Protein AF-A0A0B0NNP8-F1 (afdb_monomer_lite)

InterPro domains:
  IPR002487 Transcription factor, K-box [PF01486] (2-60)
  IPR002487 Transcription factor, K-box [PS51297] (1-70)

Sequence (99 aa):
MNRHILGEALSSLTFKELKNLEGRLEKGICRIRSKKEVELQNDNMYLRAKIAENERAQQQSNQLIQAASSYNRNFLPVNLLEPSNNDYSNQDQTPLQLV

Organism: Gossypium arboreum (NCBI:txid29729)

Structure (mmCIF, N/CA/C/O backbone):
data_AF-A0A0B0NNP8-F1
#
_entry.id   AF-A0A0B0NNP8-F1
#
loop_
_atom_site.group_PDB
_atom_site.id
_atom_site.type_symbol
_atom_site.label_atom_id
_atom_site.label_alt_id
_atom_site.label_comp_id
_atom_site.label_asym_id
_atom_site.label_entity_id
_atom_site.label_seq_id
_atom_site.pdbx_PDB_ins_code
_atom_site.Cartn_x
_atom_site.Cartn_y
_atom_site.Cartn_z
_atom_site.occupancy
_atom_site.B_iso_or_equiv
_atom_site.auth_seq_id
_atom_site.auth_comp_id
_atom_site.auth_asym_id
_atom_site.auth_atom_id
_atom_site.pdbx_PDB_model_num
ATOM 1 N N . MET A 1 1 ? 3.309 -12.905 -17.305 1.00 60.66 1 MET A N 1
ATOM 2 C CA . MET A 1 1 ? 3.989 -11.753 -17.939 1.00 60.66 1 MET A CA 1
ATOM 3 C C . MET A 1 1 ? 3.846 -10.537 -17.025 1.00 60.66 1 MET A C 1
ATOM 5 O O . MET A 1 1 ? 2.861 -9.835 -17.123 1.00 60.66 1 MET A O 1
ATOM 9 N N . ASN A 1 2 ? 4.772 -10.370 -16.071 1.00 82.00 2 ASN A N 1
ATOM 10 C CA . ASN A 1 2 ? 4.980 -9.171 -15.227 1.00 82.00 2 ASN A CA 1
ATOM 11 C C . ASN A 1 2 ? 6.433 -9.142 -14.699 1.00 82.00 2 ASN A C 1
ATOM 13 O O . ASN A 1 2 ? 6.735 -8.519 -13.690 1.00 82.00 2 ASN A O 1
ATOM 17 N N . ARG A 1 3 ? 7.348 -9.837 -15.387 1.00 92.75 3 ARG A N 1
ATOM 18 C CA . ARG A 1 3 ? 8.714 -10.112 -14.919 1.00 92.75 3 ARG A CA 1
ATOM 19 C C . ARG A 1 3 ? 9.480 -8.837 -14.569 1.00 92.75 3 ARG A C 1
ATOM 21 O O . ARG A 1 3 ? 10.070 -8.750 -13.507 1.00 92.75 3 ARG A O 1
ATOM 28 N N . HIS A 1 4 ? 9.353 -7.799 -15.393 1.00 92.06 4 HIS A N 1
ATOM 29 C CA . HIS A 1 4 ? 10.048 -6.532 -15.156 1.00 92.06 4 HIS A CA 1
ATOM 30 C C . HIS A 1 4 ? 9.483 -5.768 -13.947 1.00 92.06 4 HIS A C 1
ATOM 32 O O . HIS A 1 4 ? 10.226 -5.099 -13.244 1.00 92.06 4 HIS A O 1
ATOM 38 N N . ILE A 1 5 ? 8.181 -5.902 -13.659 1.00 90.94 5 ILE A N 1
ATOM 39 C CA . ILE A 1 5 ? 7.554 -5.335 -12.449 1.00 90.94 5 ILE A CA 1
ATOM 40 C C . ILE A 1 5 ? 8.108 -6.020 -11.190 1.00 90.94 5 ILE A C 1
ATOM 42 O O . ILE A 1 5 ? 8.206 -5.389 -10.146 1.00 90.94 5 ILE A O 1
ATOM 46 N N . LEU A 1 6 ? 8.504 -7.291 -11.312 1.00 93.38 6 LEU A N 1
ATOM 47 C CA . LEU A 1 6 ? 9.162 -8.080 -10.269 1.00 93.38 6 LEU A CA 1
ATOM 48 C C . LEU A 1 6 ? 10.694 -7.906 -10.255 1.00 93.38 6 LEU A C 1
ATOM 50 O O . LEU A 1 6 ? 11.371 -8.564 -9.474 1.00 93.38 6 LEU A O 1
ATOM 54 N N . GLY A 1 7 ? 11.251 -7.038 -11.107 1.00 92.81 7 GLY A N 1
ATOM 55 C CA . GLY A 1 7 ? 12.695 -6.797 -11.190 1.00 92.81 7 GLY A CA 1
ATOM 56 C C . GLY A 1 7 ? 13.484 -7.829 -12.005 1.00 92.81 7 GLY A C 1
ATOM 57 O O . GLY A 1 7 ? 14.711 -7.799 -12.017 1.00 92.81 7 GLY A O 1
ATOM 58 N N . GLU A 1 8 ? 12.816 -8.732 -12.716 1.00 95.06 8 GLU A N 1
ATOM 59 C CA . GLU A 1 8 ? 13.458 -9.735 -13.568 1.00 95.06 8 GLU A CA 1
ATOM 60 C C . GLU A 1 8 ? 13.681 -9.207 -14.996 1.00 95.06 8 GLU A C 1
ATOM 62 O O . GLU A 1 8 ? 12.935 -8.354 -15.473 1.00 95.06 8 GLU A O 1
ATOM 67 N N . ALA A 1 9 ? 14.671 -9.754 -15.717 1.00 93.06 9 ALA A N 1
ATOM 68 C CA . ALA A 1 9 ? 14.958 -9.468 -17.136 1.00 93.06 9 ALA A CA 1
ATOM 69 C C . ALA A 1 9 ? 15.147 -7.974 -17.505 1.00 93.06 9 ALA A C 1
ATOM 71 O O . ALA A 1 9 ? 14.982 -7.585 -18.665 1.00 93.06 9 ALA A O 1
ATOM 72 N N . LEU A 1 10 ? 15.552 -7.140 -16.541 1.00 93.94 10 LEU A N 1
ATOM 73 C CA . LEU A 1 10 ? 15.727 -5.693 -16.725 1.00 93.94 10 LEU A CA 1
ATOM 74 C C . LEU A 1 10 ? 16.818 -5.325 -17.738 1.00 93.94 10 LEU A C 1
ATOM 76 O O . LEU A 1 10 ? 16.737 -4.266 -18.350 1.00 93.94 10 LEU A O 1
ATOM 80 N N . SER A 1 11 ? 17.807 -6.199 -17.954 1.00 95.06 11 SER A N 1
ATOM 81 C CA . SER A 1 11 ? 18.900 -5.987 -18.917 1.00 95.06 11 SER A CA 1
ATOM 82 C C . SER A 1 11 ? 18.428 -5.841 -20.366 1.00 95.06 11 SER A C 1
ATOM 84 O O . SER A 1 11 ? 19.160 -5.309 -21.193 1.00 95.06 11 SER A O 1
ATOM 86 N N . SER A 1 12 ? 17.213 -6.301 -20.675 1.00 95.12 12 SER A N 1
ATOM 87 C CA . SER A 1 12 ? 16.600 -6.162 -21.998 1.00 95.12 12 SER A CA 1
ATOM 88 C C . SER A 1 12 ? 15.940 -4.798 -22.238 1.00 95.12 12 SER A C 1
ATOM 90 O O . SER A 1 12 ? 15.542 -4.511 -23.365 1.00 95.12 12 SER A O 1
ATOM 92 N N . LEU A 1 13 ? 15.810 -3.963 -21.201 1.00 95.94 13 LEU A N 1
ATOM 93 C CA . LEU A 1 13 ? 15.149 -2.664 -21.281 1.00 95.94 13 LEU A CA 1
ATOM 94 C C . LEU A 1 13 ? 16.121 -1.555 -21.671 1.00 95.94 13 LEU A C 1
ATOM 96 O O . LEU A 1 13 ? 17.248 -1.472 -21.182 1.00 95.94 13 LEU A O 1
ATOM 100 N N . THR A 1 14 ? 15.639 -0.624 -22.488 1.00 97.62 14 THR A N 1
ATOM 101 C CA . THR A 1 14 ? 16.335 0.643 -22.713 1.00 97.62 14 THR A CA 1
ATOM 102 C C . THR A 1 14 ? 16.264 1.537 -21.472 1.00 97.62 14 THR A C 1
ATOM 104 O O . THR A 1 14 ? 15.358 1.426 -20.643 1.00 97.62 14 THR A O 1
ATOM 107 N N . PHE A 1 15 ? 17.168 2.515 -21.374 1.00 97.31 15 PHE A N 1
ATOM 108 C CA . PHE A 1 15 ? 17.161 3.494 -20.279 1.00 97.31 15 PHE A CA 1
ATOM 109 C C . PHE A 1 15 ? 15.815 4.228 -20.134 1.00 97.31 15 PHE A C 1
ATOM 111 O O . PHE A 1 15 ? 15.327 4.450 -19.026 1.00 97.31 15 PHE A O 1
ATOM 118 N N . LYS A 1 16 ? 15.173 4.574 -21.259 1.00 98.12 16 LYS A N 1
ATOM 119 C CA . LYS A 1 16 ? 13.862 5.239 -21.267 1.00 98.12 16 LYS A CA 1
ATOM 120 C C . LYS A 1 16 ? 12.768 4.339 -20.689 1.00 98.12 16 LYS A C 1
ATOM 122 O O . LYS A 1 16 ? 11.932 4.810 -19.920 1.00 98.12 16 LYS A O 1
ATOM 127 N N . GLU A 1 17 ? 12.760 3.061 -21.055 1.00 97.19 17 GLU A N 1
ATOM 128 C CA . GLU A 1 17 ? 11.789 2.092 -20.537 1.00 97.19 17 GLU A CA 1
ATOM 129 C C . GLU A 1 17 ? 12.010 1.809 -19.056 1.00 97.19 17 GLU A C 1
ATOM 131 O O . GLU A 1 17 ? 11.036 1.761 -18.306 1.00 97.19 17 GLU A O 1
ATOM 136 N N . LEU A 1 18 ? 13.269 1.703 -18.625 1.00 97.31 18 LEU A N 1
ATOM 137 C CA . LEU A 1 18 ? 13.624 1.511 -17.223 1.00 97.31 18 LEU A CA 1
ATOM 138 C C . LEU A 1 18 ? 13.158 2.693 -16.362 1.00 97.31 18 LEU A C 1
ATOM 140 O O . LEU A 1 18 ? 12.478 2.488 -15.361 1.00 97.31 18 LEU A O 1
ATOM 144 N N . LYS A 1 19 ? 13.408 3.931 -16.807 1.00 98.00 19 LYS A N 1
ATOM 145 C CA . LYS A 1 19 ? 12.937 5.145 -16.120 1.00 98.00 19 LYS A CA 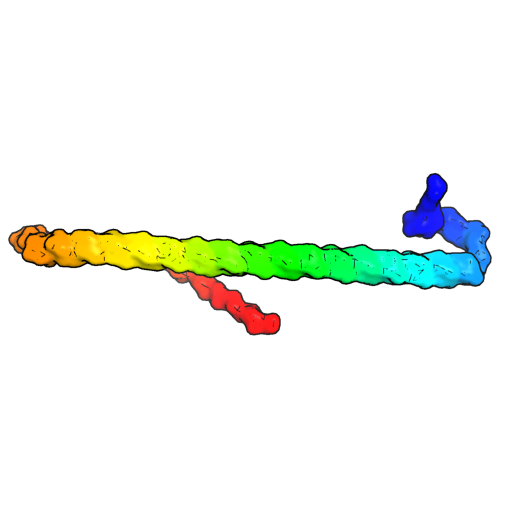1
ATOM 146 C C . LYS A 1 19 ? 11.407 5.220 -16.044 1.00 98.00 19 LYS A C 1
ATOM 148 O O . LYS A 1 19 ? 10.836 5.634 -15.036 1.00 98.00 19 LYS A O 1
ATOM 153 N N . ASN A 1 20 ? 10.718 4.802 -17.105 1.00 97.50 20 ASN A N 1
ATOM 154 C CA . ASN A 1 20 ? 9.256 4.730 -17.105 1.00 97.50 20 ASN 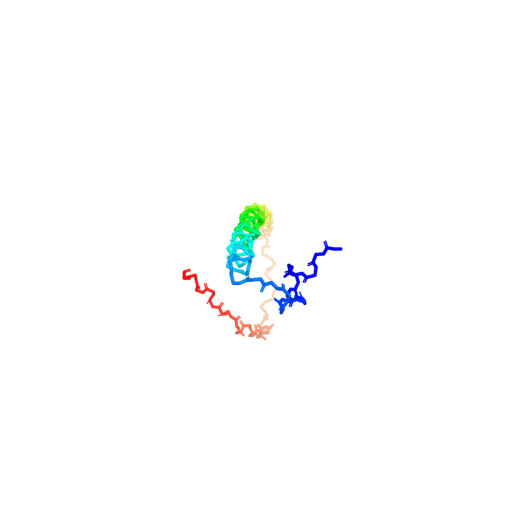A CA 1
ATOM 155 C C . ASN A 1 20 ? 8.732 3.645 -16.154 1.00 97.50 20 ASN A C 1
ATOM 157 O O . ASN A 1 20 ? 7.720 3.854 -15.482 1.00 97.50 20 ASN A O 1
ATOM 161 N N . LEU A 1 21 ? 9.394 2.487 -16.113 1.00 97.19 21 LEU A N 1
ATOM 162 C CA . LEU A 1 21 ? 9.068 1.383 -15.215 1.00 97.19 21 LEU A CA 1
ATOM 163 C C . LEU A 1 21 ? 9.241 1.802 -13.753 1.00 97.19 21 LEU A C 1
ATOM 165 O O . LEU A 1 21 ? 8.305 1.643 -12.975 1.00 97.19 21 LEU A O 1
ATOM 169 N N . GLU A 1 22 ? 10.376 2.411 -13.418 1.00 97.44 22 GLU A N 1
ATOM 170 C CA . GLU A 1 22 ? 10.658 2.989 -12.103 1.00 97.44 22 GLU A CA 1
ATOM 171 C C . GLU A 1 22 ? 9.567 3.986 -11.692 1.00 97.44 22 GLU A C 1
ATOM 173 O O . GLU A 1 22 ? 8.929 3.820 -10.654 1.00 97.44 22 GLU A O 1
ATOM 178 N N . GLY A 1 23 ? 9.237 4.954 -12.555 1.00 98.25 23 GLY A N 1
ATOM 179 C CA . GLY A 1 23 ? 8.189 5.934 -12.258 1.00 98.25 23 GLY A CA 1
ATOM 180 C C . GLY A 1 23 ? 6.793 5.321 -12.069 1.00 98.25 23 GLY A C 1
ATOM 181 O O . GLY A 1 23 ? 5.977 5.848 -11.308 1.00 98.25 23 GLY A O 1
ATOM 182 N N . ARG A 1 24 ? 6.487 4.207 -12.746 1.00 97.50 24 ARG A N 1
ATOM 183 C CA . ARG A 1 24 ? 5.233 3.461 -12.543 1.00 97.50 24 ARG A CA 1
ATOM 184 C C . ARG A 1 24 ? 5.239 2.693 -11.224 1.00 97.50 24 ARG A C 1
ATOM 186 O O . ARG A 1 24 ? 4.214 2.703 -10.541 1.00 97.50 24 ARG A O 1
ATOM 193 N N . LEU A 1 25 ? 6.355 2.051 -10.881 1.00 97.75 25 LEU A N 1
ATOM 194 C CA . LEU A 1 25 ? 6.530 1.319 -9.627 1.00 97.75 25 LEU A CA 1
ATOM 195 C C . LEU A 1 25 ? 6.441 2.263 -8.430 1.00 97.75 25 LEU A C 1
ATOM 197 O O . LEU A 1 25 ? 5.642 2.007 -7.535 1.00 97.75 25 LEU A O 1
ATOM 201 N N . GLU A 1 26 ? 7.141 3.395 -8.470 1.00 98.50 26 GLU A N 1
ATOM 202 C CA . GLU A 1 26 ? 7.118 4.408 -7.409 1.00 98.50 26 GLU A CA 1
ATOM 203 C C . GLU A 1 26 ? 5.688 4.892 -7.128 1.00 98.50 26 GLU A C 1
ATOM 205 O O . GLU A 1 26 ? 5.198 4.852 -5.997 1.00 98.50 26 GLU A O 1
ATOM 210 N N . LYS A 1 27 ? 4.951 5.258 -8.187 1.00 98.44 27 LYS A N 1
ATOM 211 C CA . LYS A 1 27 ? 3.541 5.665 -8.073 1.00 98.44 27 LYS A CA 1
ATOM 212 C C . LYS A 1 27 ? 2.654 4.535 -7.549 1.00 98.44 27 LYS A C 1
ATOM 214 O O . LYS A 1 27 ? 1.745 4.793 -6.761 1.00 98.44 27 LYS A O 1
ATOM 219 N N . GLY A 1 28 ? 2.880 3.301 -7.999 1.00 97.94 28 GLY A N 1
ATOM 220 C CA . GLY A 1 28 ? 2.131 2.124 -7.556 1.00 97.94 28 GLY A CA 1
ATOM 221 C C . GLY A 1 28 ? 2.333 1.841 -6.068 1.00 97.94 28 GLY A C 1
ATOM 222 O O . GLY A 1 28 ? 1.357 1.740 -5.326 1.00 97.94 28 GLY A O 1
ATOM 223 N N . ILE A 1 29 ? 3.590 1.803 -5.626 1.00 98.38 29 ILE A N 1
ATOM 224 C CA . ILE A 1 29 ? 3.983 1.591 -4.229 1.00 98.38 29 ILE A CA 1
ATOM 225 C C . ILE A 1 29 ? 3.414 2.700 -3.344 1.00 98.38 29 ILE A C 1
ATOM 227 O O . ILE A 1 29 ? 2.799 2.404 -2.319 1.00 98.38 29 ILE A O 1
ATOM 231 N N . CYS A 1 30 ? 3.535 3.966 -3.758 1.00 98.62 30 CYS A N 1
ATOM 232 C CA . CYS A 1 30 ? 2.966 5.091 -3.018 1.00 98.62 30 CYS A CA 1
ATOM 233 C C . CYS A 1 30 ? 1.453 4.949 -2.805 1.00 98.62 30 CYS A C 1
ATOM 235 O O . CYS A 1 30 ? 0.976 5.144 -1.687 1.00 98.62 30 CYS A O 1
ATOM 237 N N . ARG A 1 31 ? 0.701 4.561 -3.844 1.00 98.69 31 ARG A N 1
ATOM 238 C CA . ARG A 1 31 ? -0.752 4.348 -3.741 1.00 98.69 31 ARG A CA 1
ATOM 239 C C . ARG A 1 31 ? -1.106 3.189 -2.815 1.00 98.69 31 ARG A C 1
ATOM 241 O O . ARG A 1 31 ? -1.996 3.342 -1.986 1.00 98.69 31 ARG A O 1
ATOM 248 N N . ILE A 1 32 ? -0.417 2.053 -2.940 1.00 98.69 32 ILE A N 1
ATOM 249 C CA . ILE A 1 32 ? -0.658 0.872 -2.094 1.00 98.69 32 ILE A CA 1
ATOM 250 C C . ILE A 1 32 ? -0.394 1.214 -0.627 1.00 98.69 32 ILE A C 1
ATOM 252 O O . ILE A 1 32 ? -1.236 0.949 0.229 1.00 98.69 32 ILE A O 1
ATOM 256 N N . ARG A 1 33 ? 0.745 1.853 -0.345 1.00 98.69 33 ARG A N 1
ATOM 257 C CA . ARG A 1 33 ? 1.124 2.284 1.003 1.00 98.69 33 ARG A CA 1
ATOM 258 C C . ARG A 1 33 ? 0.103 3.255 1.591 1.00 98.69 33 ARG A C 1
ATOM 260 O O . ARG A 1 33 ? -0.348 3.036 2.705 1.00 98.69 33 ARG A O 1
ATOM 267 N N . SER A 1 34 ? -0.297 4.277 0.833 1.00 98.56 34 SER A N 1
ATOM 268 C CA . SER A 1 34 ? -1.293 5.255 1.286 1.00 98.56 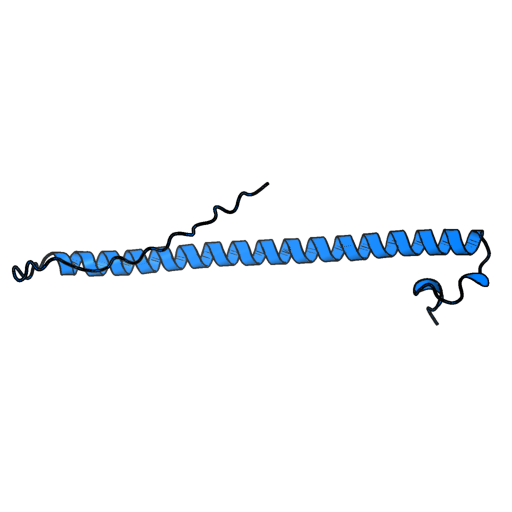34 SER A CA 1
ATOM 269 C C . SER A 1 34 ? -2.654 4.613 1.564 1.00 98.56 34 SER A C 1
ATOM 271 O O . SER A 1 34 ? -3.268 4.919 2.579 1.00 98.56 34 SER A O 1
ATOM 273 N N . LYS A 1 35 ? -3.109 3.686 0.712 1.00 98.62 35 LYS A N 1
ATOM 274 C CA . LYS A 1 35 ? -4.368 2.969 0.940 1.00 98.62 35 LYS A CA 1
ATOM 275 C C . LYS A 1 35 ? -4.313 2.117 2.211 1.00 98.62 35 LYS A C 1
ATOM 277 O O . LYS A 1 35 ? -5.226 2.200 3.025 1.00 98.62 35 LYS A O 1
ATOM 282 N N . LYS A 1 36 ? -3.230 1.354 2.396 1.00 98.69 36 LYS A N 1
ATOM 283 C CA . LYS A 1 36 ? -3.029 0.525 3.593 1.00 98.69 36 LYS A CA 1
ATOM 284 C C . LYS A 1 36 ? -2.982 1.369 4.869 1.00 98.69 36 LYS A C 1
ATOM 286 O O . LYS A 1 36 ? -3.537 0.964 5.881 1.00 98.69 36 LYS A O 1
ATOM 291 N N . GLU A 1 37 ? -2.342 2.534 4.811 1.00 98.56 37 GLU A N 1
ATOM 292 C CA . GLU A 1 37 ? -2.293 3.478 5.931 1.00 98.56 37 GLU A CA 1
ATOM 293 C C . GLU A 1 37 ? -3.697 3.953 6.325 1.00 98.56 37 GLU A C 1
ATOM 295 O O . GLU A 1 37 ? -4.066 3.877 7.490 1.00 98.56 37 GLU A O 1
ATOM 300 N N . VAL A 1 38 ? -4.514 4.371 5.354 1.00 98.62 38 VAL A N 1
ATOM 301 C CA . VAL A 1 38 ? -5.895 4.815 5.612 1.00 98.62 38 VAL A CA 1
ATOM 302 C C . VAL A 1 38 ? -6.754 3.689 6.190 1.00 98.62 38 VAL A C 1
ATOM 304 O O . VAL A 1 38 ? -7.505 3.917 7.135 1.00 98.62 38 VAL A O 1
ATOM 307 N N . GLU A 1 39 ? -6.648 2.473 5.652 1.00 98.62 39 GLU A N 1
ATOM 308 C CA . GLU A 1 39 ? -7.376 1.306 6.172 1.00 98.62 39 GLU A CA 1
ATOM 309 C C . GLU A 1 39 ? -7.001 1.026 7.635 1.00 98.62 39 GLU A C 1
ATOM 311 O O . GLU A 1 39 ? -7.883 0.929 8.486 1.00 98.62 39 GLU A O 1
ATOM 316 N N . LEU A 1 40 ? -5.704 1.023 7.960 1.00 98.69 40 LEU A N 1
ATOM 317 C CA . LEU A 1 40 ? -5.230 0.841 9.335 1.00 98.69 40 LEU A CA 1
ATOM 318 C C . LEU A 1 40 ? -5.666 1.972 10.273 1.00 98.69 40 LEU A C 1
ATOM 320 O O . LEU A 1 40 ? -5.974 1.724 11.440 1.00 98.69 40 LEU A O 1
ATOM 324 N N . GLN A 1 41 ? -5.691 3.216 9.794 1.00 98.62 41 GLN A N 1
ATOM 325 C CA . GLN A 1 41 ? -6.188 4.351 10.574 1.00 98.62 41 GLN A CA 1
ATOM 326 C C . GLN A 1 41 ? -7.684 4.208 10.878 1.00 98.62 41 GLN A C 1
ATOM 328 O O . GLN A 1 41 ? -8.096 4.448 12.015 1.00 98.62 41 GLN A O 1
ATOM 333 N N . ASN A 1 42 ? -8.481 3.757 9.907 1.00 98.62 42 ASN A N 1
ATOM 334 C CA . ASN A 1 42 ? -9.909 3.498 10.096 1.00 98.62 42 ASN A CA 1
ATOM 335 C C . ASN A 1 42 ? -10.153 2.374 11.111 1.00 98.62 42 ASN A C 1
ATOM 337 O O . ASN A 1 42 ? -10.955 2.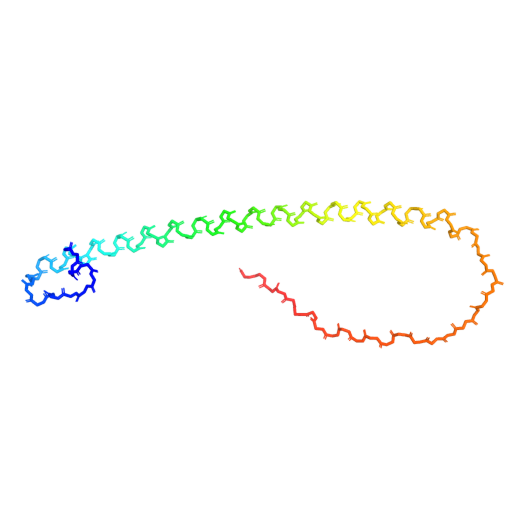551 12.031 1.00 98.62 42 ASN A O 1
ATOM 341 N N . ASP A 1 43 ? -9.430 1.259 10.989 1.00 98.69 43 ASP A N 1
ATOM 342 C CA . ASP A 1 43 ? -9.532 0.132 11.922 1.00 98.69 43 ASP A CA 1
ATOM 343 C C . ASP A 1 43 ? -9.149 0.559 13.345 1.00 98.69 43 ASP A C 1
ATOM 345 O O . ASP A 1 43 ? -9.874 0.287 14.304 1.00 98.69 43 ASP A O 1
ATOM 349 N N . ASN A 1 44 ? -8.056 1.314 13.494 1.00 98.62 44 ASN A N 1
ATOM 350 C CA . ASN A 1 44 ? -7.649 1.870 14.784 1.00 98.62 44 ASN A CA 1
ATOM 351 C C . ASN A 1 44 ? -8.703 2.814 15.371 1.00 98.62 44 ASN A C 1
ATOM 353 O O . ASN A 1 44 ? -8.968 2.762 16.574 1.00 98.62 44 ASN A O 1
ATOM 357 N N . MET A 1 45 ? -9.311 3.676 14.552 1.00 98.62 45 MET A N 1
ATOM 358 C CA . MET A 1 45 ? -10.376 4.573 15.003 1.00 98.62 45 MET A CA 1
ATOM 359 C C . MET A 1 45 ? -11.593 3.781 15.494 1.00 98.62 45 MET A C 1
ATOM 361 O O . MET A 1 45 ? -12.124 4.072 16.567 1.00 98.62 45 MET A O 1
ATOM 365 N N . TYR A 1 46 ? -12.000 2.754 14.747 1.00 98.69 46 TYR A N 1
ATOM 366 C CA . TYR A 1 46 ? -13.106 1.877 15.119 1.00 98.69 46 TYR A CA 1
ATOM 367 C C . TYR A 1 46 ? -12.837 1.141 16.438 1.00 98.69 46 TYR A C 1
ATOM 369 O O . TYR A 1 46 ? -13.676 1.159 17.341 1.00 98.69 46 TYR A O 1
ATOM 377 N N . LEU A 1 47 ? -11.651 0.544 16.587 1.00 98.69 47 LEU A N 1
ATOM 378 C CA . LEU A 1 47 ? -11.270 -0.170 17.807 1.00 98.69 47 LEU A CA 1
ATOM 379 C C . LEU A 1 47 ? -11.231 0.764 19.019 1.00 98.69 47 LEU A C 1
ATOM 381 O O . LEU A 1 47 ? -11.766 0.415 20.069 1.00 98.69 47 LEU A O 1
ATOM 385 N N . ARG A 1 48 ? -10.681 1.976 18.871 1.00 98.25 48 ARG A N 1
ATOM 386 C CA . ARG A 1 48 ? -10.685 2.994 19.937 1.00 98.25 48 ARG A CA 1
ATOM 387 C C . ARG A 1 48 ? -12.102 3.380 20.352 1.00 98.25 48 ARG A C 1
ATOM 389 O O . ARG A 1 48 ? -12.376 3.461 21.547 1.00 98.25 48 ARG A O 1
ATOM 396 N N . ALA A 1 49 ? -13.005 3.570 19.390 1.00 98.31 49 ALA A N 1
ATOM 397 C CA . ALA A 1 49 ? -14.408 3.852 19.681 1.00 98.31 49 ALA A CA 1
ATOM 398 C C . ALA A 1 49 ? -15.074 2.689 20.436 1.00 98.31 49 ALA A C 1
ATOM 400 O O . ALA A 1 49 ? -15.779 2.918 21.420 1.00 98.31 49 ALA A O 1
ATOM 401 N N . LYS A 1 50 ? -14.803 1.441 20.029 1.00 98.19 50 LYS A N 1
ATOM 402 C CA . LYS A 1 50 ? -15.345 0.257 20.706 1.00 98.19 50 LYS A CA 1
ATOM 403 C C . LYS A 1 50 ? -14.791 0.052 22.112 1.00 98.19 50 LYS A C 1
ATOM 405 O O . LYS A 1 50 ? -15.556 -0.338 22.991 1.00 98.19 50 LYS A O 1
ATOM 410 N N . ILE A 1 51 ? -13.508 0.329 22.337 1.00 97.38 51 ILE A N 1
ATOM 411 C CA . ILE A 1 51 ? -12.895 0.290 23.673 1.00 97.38 51 ILE A CA 1
ATOM 412 C C . ILE A 1 51 ? -13.573 1.318 24.583 1.00 97.38 51 ILE A C 1
ATOM 414 O O . ILE A 1 51 ? -14.068 0.944 25.642 1.00 97.38 51 ILE A O 1
ATOM 418 N N . ALA A 1 52 ? -13.701 2.569 24.132 1.00 97.12 52 ALA A N 1
ATOM 419 C CA . ALA A 1 52 ? -14.345 3.626 24.913 1.00 97.12 52 ALA A CA 1
ATOM 420 C C . ALA A 1 52 ? -15.810 3.300 25.263 1.00 97.12 52 ALA A C 1
ATOM 422 O O . ALA A 1 52 ? -16.287 3.629 26.348 1.00 97.12 52 ALA A O 1
ATOM 423 N N . GLU A 1 53 ? -16.545 2.641 24.365 1.00 96.12 53 GLU A N 1
ATOM 424 C CA . GLU A 1 53 ? -17.906 2.172 24.647 1.00 96.12 53 GLU A CA 1
ATOM 425 C C . GLU A 1 53 ? -17.925 1.060 25.708 1.00 96.12 53 GLU A C 1
ATOM 427 O O . GLU A 1 53 ? -18.733 1.107 26.640 1.00 96.12 53 GLU A O 1
ATOM 432 N N . ASN A 1 54 ? -17.016 0.086 25.600 1.00 95.12 54 ASN A N 1
ATOM 433 C CA . ASN A 1 54 ? -16.917 -1.029 26.543 1.00 95.12 54 ASN A CA 1
ATOM 434 C C . ASN A 1 54 ? -16.541 -0.542 27.952 1.00 95.12 54 ASN A C 1
ATOM 436 O O . ASN A 1 54 ? -17.162 -0.940 28.936 1.00 95.12 54 ASN A O 1
ATOM 440 N N . GLU A 1 55 ? -15.604 0.404 28.042 1.00 95.50 55 GLU A N 1
ATOM 441 C CA . GLU A 1 55 ? -15.215 1.052 29.299 1.00 95.50 55 GLU A CA 1
ATOM 442 C C . GLU A 1 55 ? -16.403 1.756 29.969 1.00 95.50 55 GLU A C 1
ATOM 444 O O . GLU A 1 55 ? -16.589 1.634 31.181 1.00 95.50 55 GLU A O 1
ATOM 449 N N . ARG A 1 56 ? -17.262 2.437 29.200 1.00 93.75 56 ARG A N 1
ATOM 450 C CA . ARG A 1 56 ? -18.472 3.090 29.737 1.00 93.75 56 ARG A CA 1
ATOM 451 C C . ARG A 1 56 ? -19.496 2.081 30.247 1.00 93.75 56 ARG A C 1
ATOM 453 O O . ARG A 1 56 ? -20.054 2.278 31.327 1.00 93.75 56 ARG A O 1
ATOM 460 N N . ALA A 1 57 ? -19.726 0.998 29.507 1.00 92.31 57 ALA A N 1
ATOM 461 C CA . ALA A 1 57 ? -20.626 -0.072 29.939 1.00 92.31 57 ALA A CA 1
ATOM 462 C C . ALA A 1 57 ? -20.116 -0.754 31.222 1.00 92.31 57 ALA A C 1
ATOM 464 O O . ALA A 1 57 ? -20.887 -0.999 32.154 1.00 92.31 57 ALA A O 1
ATOM 465 N N . GLN A 1 58 ? -18.805 -0.994 31.312 1.00 90.25 58 GLN A N 1
ATOM 466 C CA . GLN A 1 58 ? -18.179 -1.573 32.497 1.00 90.25 58 GLN A CA 1
ATOM 467 C C . GLN A 1 58 ? -18.240 -0.624 33.701 1.00 90.25 58 GLN A C 1
ATOM 469 O O . GLN A 1 58 ? -18.558 -1.064 34.806 1.00 90.25 58 GLN A O 1
ATOM 474 N N . GLN A 1 59 ? -18.014 0.680 33.501 1.00 88.56 59 GLN A N 1
ATOM 475 C CA . GLN A 1 59 ? -18.196 1.692 34.548 1.00 88.56 59 GLN A CA 1
ATOM 476 C C . GLN A 1 59 ? -19.633 1.696 35.086 1.00 88.56 59 GLN A C 1
ATOM 478 O O . GLN A 1 59 ? -19.819 1.714 36.302 1.00 88.56 59 GLN A O 1
ATOM 483 N N . GLN A 1 60 ? -20.644 1.611 34.216 1.00 86.31 60 GLN A N 1
ATOM 484 C CA . GLN A 1 60 ? -22.049 1.548 34.633 1.00 86.31 60 GLN A CA 1
ATOM 485 C C . GLN A 1 60 ? -22.366 0.268 35.424 1.00 86.31 60 GLN A C 1
ATOM 487 O O . GLN A 1 60 ? -23.013 0.332 36.470 1.00 86.31 60 GLN A O 1
ATOM 492 N N . SER A 1 61 ? -21.883 -0.892 34.970 1.00 83.38 61 SER A N 1
ATOM 493 C CA . SER A 1 61 ? -22.047 -2.161 35.695 1.00 83.38 61 SER A CA 1
ATOM 494 C C . SER A 1 61 ? -21.376 -2.118 37.071 1.00 83.38 61 SER A C 1
ATOM 496 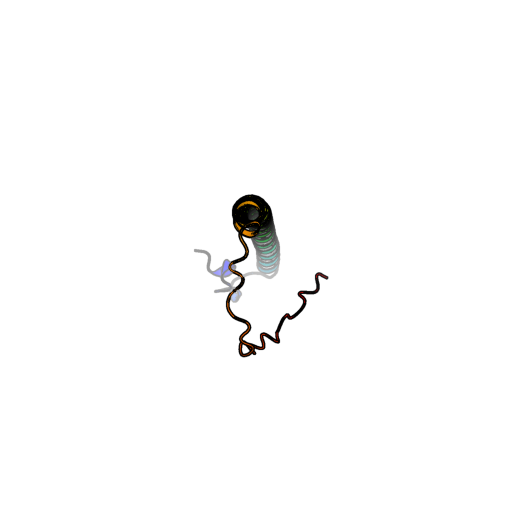O O . SER A 1 61 ? -21.969 -2.520 38.072 1.00 83.38 61 SER A O 1
ATOM 498 N N . ASN A 1 62 ? -20.156 -1.581 37.143 1.00 82.19 62 ASN A N 1
ATOM 499 C CA . ASN A 1 62 ? -19.432 -1.433 38.401 1.00 82.19 62 ASN A CA 1
ATOM 500 C C . ASN A 1 62 ? -20.160 -0.483 39.359 1.00 82.19 62 ASN A C 1
ATOM 502 O O . ASN A 1 62 ? -20.264 -0.797 40.542 1.00 82.19 62 ASN A O 1
ATOM 506 N N . GLN A 1 63 ? -20.731 0.624 38.866 1.00 80.88 63 GLN A N 1
ATOM 507 C CA . GLN A 1 63 ? -21.557 1.527 39.677 1.00 80.88 63 GLN A CA 1
ATOM 508 C C . GLN A 1 63 ? -22.791 0.820 40.257 1.00 80.88 63 GLN A C 1
ATOM 510 O O . GLN A 1 63 ? -23.097 1.006 41.433 1.00 80.88 63 GLN A O 1
ATOM 515 N N . LEU A 1 64 ? -23.469 -0.032 39.480 1.00 78.56 64 LEU A N 1
ATOM 516 C CA . LEU A 1 64 ? -24.623 -0.807 39.959 1.00 78.56 64 LEU A CA 1
ATOM 517 C C . LEU A 1 64 ? -24.234 -1.834 41.036 1.00 78.56 64 LEU A C 1
ATOM 519 O O . LEU A 1 64 ? -24.933 -1.960 42.041 1.00 78.56 64 LEU A O 1
ATOM 523 N N . ILE A 1 65 ? -23.104 -2.529 40.875 1.00 77.06 65 ILE A N 1
ATOM 524 C CA . ILE A 1 65 ? -22.582 -3.479 41.876 1.00 77.06 65 ILE A CA 1
ATOM 525 C C . ILE A 1 65 ? -22.169 -2.750 43.162 1.00 77.06 65 ILE A C 1
ATOM 527 O O . ILE A 1 65 ? -22.440 -3.224 44.270 1.00 77.06 65 ILE A O 1
ATOM 531 N N . GLN A 1 66 ? -21.539 -1.582 43.033 1.00 73.31 66 GLN A N 1
ATOM 532 C CA . GLN A 1 66 ? -21.124 -0.765 44.172 1.00 73.31 66 GLN A CA 1
ATOM 533 C C . GLN A 1 66 ? -22.341 -0.192 44.915 1.00 73.31 66 GLN A C 1
ATOM 535 O O . GLN A 1 66 ? -22.380 -0.240 46.146 1.00 73.31 66 GLN A O 1
ATOM 540 N N . ALA A 1 67 ? -23.378 0.237 44.187 1.00 71.62 67 ALA A N 1
ATOM 541 C CA . ALA A 1 67 ? -24.658 0.641 44.762 1.00 71.62 67 ALA A CA 1
ATOM 542 C C . ALA A 1 67 ? -25.347 -0.527 45.492 1.00 71.62 67 ALA A C 1
ATOM 544 O O . ALA A 1 67 ? -25.708 -0.384 46.658 1.00 71.62 67 ALA A O 1
ATOM 545 N N . ALA A 1 68 ? -25.446 -1.713 44.883 1.00 70.88 68 ALA A N 1
ATOM 546 C CA . ALA A 1 68 ? -26.022 -2.898 45.530 1.00 70.88 68 ALA A CA 1
ATOM 547 C C . ALA A 1 68 ? -25.247 -3.321 46.795 1.00 70.88 68 ALA A C 1
ATOM 549 O O . ALA A 1 68 ? -25.846 -3.676 47.812 1.00 70.88 68 ALA A O 1
ATOM 550 N N . SER A 1 69 ? -23.915 -3.210 46.767 1.00 59.84 69 SER A N 1
ATOM 551 C CA . SER A 1 69 ? -23.056 -3.476 47.928 1.00 59.84 69 SER A CA 1
ATOM 552 C C . SER A 1 69 ? -23.230 -2.425 49.028 1.00 59.84 69 SER A C 1
ATOM 554 O O . SER A 1 69 ? -23.188 -2.770 50.206 1.00 59.84 69 SER A O 1
ATOM 556 N N . SER A 1 70 ? -23.481 -1.157 48.681 1.00 59.09 70 SER A N 1
ATOM 557 C CA . SER A 1 70 ? -23.701 -0.084 49.664 1.00 59.09 70 SER A CA 1
ATOM 558 C C . SER A 1 70 ? -24.954 -0.303 50.523 1.00 59.09 70 SER A C 1
ATOM 560 O O . SER A 1 70 ? -24.917 -0.041 51.723 1.00 59.09 70 SER A O 1
ATOM 562 N N . TYR A 1 71 ? -26.017 -0.898 49.965 1.00 57.34 71 TYR A N 1
ATOM 563 C CA . TYR A 1 71 ? -27.206 -1.284 50.737 1.00 57.34 71 TYR A CA 1
ATOM 564 C C . TYR A 1 71 ? -26.945 -2.463 51.689 1.00 57.34 71 TYR A C 1
ATOM 566 O O . TYR A 1 71 ? -27.564 -2.540 52.748 1.00 57.34 71 TYR A O 1
ATOM 574 N N . ASN A 1 72 ? -26.008 -3.356 51.352 1.00 52.88 72 ASN A N 1
ATOM 575 C CA . ASN A 1 72 ? -25.615 -4.484 52.205 1.00 52.88 72 ASN A CA 1
ATOM 576 C C . ASN A 1 72 ? -24.594 -4.074 53.291 1.00 52.88 72 ASN A C 1
ATOM 578 O O . ASN A 1 72 ? -24.575 -4.643 54.379 1.00 52.88 72 ASN A O 1
ATOM 582 N N . ARG A 1 73 ? -23.794 -3.021 53.049 1.00 49.94 73 ARG A N 1
ATOM 583 C CA . ARG A 1 73 ? -22.807 -2.470 54.005 1.00 49.94 73 ARG A CA 1
ATOM 584 C C . ARG A 1 73 ? -23.416 -1.761 55.223 1.00 49.94 73 ARG A C 1
ATOM 586 O O . ARG A 1 73 ? -22.664 -1.403 56.123 1.00 49.94 73 ARG A O 1
ATOM 593 N N . ASN A 1 74 ? -24.740 -1.604 55.289 1.00 48.91 74 ASN A N 1
ATOM 594 C CA . ASN A 1 74 ? -25.437 -1.134 56.493 1.00 48.91 74 ASN A CA 1
ATOM 595 C C . ASN A 1 74 ? -25.696 -2.242 57.529 1.00 48.91 74 ASN A C 1
ATOM 597 O O . ASN A 1 74 ? -26.132 -1.942 58.637 1.00 48.91 74 ASN A O 1
ATOM 601 N N . PHE A 1 75 ? -25.388 -3.503 57.215 1.00 50.69 75 PHE A N 1
ATOM 602 C CA . PHE A 1 75 ? -25.312 -4.576 58.203 1.00 50.69 75 PHE A CA 1
ATOM 603 C C . PHE A 1 75 ? -23.843 -4.927 58.432 1.00 50.69 75 PHE A C 1
ATOM 605 O O . PHE A 1 75 ? -23.265 -5.749 57.730 1.00 50.69 75 PHE A O 1
ATOM 612 N N . LEU A 1 76 ? -23.220 -4.275 59.414 1.00 47.06 76 LEU A N 1
ATOM 613 C CA . LEU A 1 76 ? -21.947 -4.733 59.965 1.00 47.06 76 LEU A CA 1
ATOM 614 C C . LEU A 1 76 ? -22.181 -6.092 60.649 1.00 47.06 76 LEU A C 1
ATOM 616 O O . LEU A 1 76 ? -22.899 -6.122 61.653 1.00 47.06 76 LEU A O 1
ATOM 620 N N . PRO A 1 77 ? -21.556 -7.207 60.230 1.00 54.03 77 PRO A N 1
ATOM 621 C CA . PRO A 1 77 ? -21.236 -8.234 61.199 1.00 54.03 77 PRO A CA 1
ATOM 622 C C . PRO A 1 77 ? -20.088 -7.667 62.041 1.00 54.03 77 PRO A C 1
ATOM 624 O O . PRO A 1 77 ? -18.951 -7.555 61.588 1.00 54.03 77 PRO A O 1
ATOM 627 N N . VAL A 1 78 ? -20.405 -7.252 63.268 1.00 50.78 78 VAL A N 1
ATOM 628 C CA . VAL A 1 78 ? -19.441 -6.908 64.326 1.00 50.78 78 VAL A CA 1
ATOM 629 C C . VAL A 1 78 ? -18.765 -8.199 64.789 1.00 50.78 78 VAL A C 1
ATOM 631 O O . VAL A 1 78 ? -18.938 -8.640 65.918 1.00 50.78 78 VAL A O 1
ATOM 634 N N . ASN A 1 79 ? -18.072 -8.883 63.885 1.00 52.41 79 ASN A N 1
ATOM 635 C CA . ASN A 1 79 ? -17.246 -10.014 64.243 1.00 52.41 79 ASN A CA 1
ATOM 636 C C . ASN A 1 79 ? -16.090 -10.152 63.258 1.00 52.41 79 ASN A C 1
ATOM 638 O O . ASN A 1 79 ? -16.290 -10.414 62.076 1.00 52.41 79 ASN A O 1
ATOM 642 N N . LEU A 1 80 ? -14.899 -10.052 63.845 1.00 49.12 80 LEU A N 1
ATOM 643 C CA . LEU A 1 80 ? -13.611 -10.537 63.365 1.00 49.12 80 LEU A CA 1
ATOM 644 C C . LEU A 1 80 ? -12.686 -9.487 62.732 1.00 49.12 80 LEU A C 1
ATOM 646 O O . LEU A 1 80 ? -12.477 -9.420 61.526 1.00 49.12 80 LEU A O 1
ATOM 650 N N . LEU A 1 81 ? -12.056 -8.705 63.618 1.00 54.38 81 LEU A N 1
ATOM 651 C CA . LEU A 1 81 ? -10.655 -8.333 63.439 1.00 54.38 81 LEU A CA 1
ATOM 652 C C . LEU A 1 81 ? -9.853 -9.606 63.118 1.00 54.38 81 LEU A C 1
ATOM 654 O O . LEU A 1 81 ? -9.719 -10.460 63.991 1.00 54.38 81 LEU A O 1
ATOM 658 N N . GLU A 1 82 ? -9.255 -9.688 61.934 1.00 49.62 82 GLU A N 1
ATOM 659 C CA . GLU A 1 82 ? -7.973 -10.373 61.776 1.00 49.62 82 GLU A CA 1
ATOM 660 C C . GLU A 1 82 ? -7.132 -9.659 60.701 1.00 49.62 82 GLU A C 1
ATOM 662 O O . GLU A 1 82 ? -7.654 -9.330 59.631 1.00 49.62 82 GLU A O 1
ATOM 667 N N . PRO A 1 83 ? -5.859 -9.332 60.989 1.00 57.12 83 PRO A N 1
ATOM 668 C CA . PRO A 1 83 ? -4.935 -8.768 60.018 1.00 57.12 83 PRO A CA 1
ATOM 669 C C . PRO A 1 83 ? -4.316 -9.882 59.160 1.00 57.12 83 PRO A C 1
ATOM 671 O O . PRO A 1 83 ? -4.289 -11.039 59.573 1.00 57.12 83 PRO A O 1
ATOM 674 N N . SER A 1 84 ? -3.687 -9.480 58.051 1.00 46.16 84 SER A N 1
ATOM 675 C CA . SER A 1 84 ? -2.632 -10.181 57.287 1.00 46.16 84 SER A CA 1
ATOM 676 C C . SER A 1 84 ? -3.020 -10.648 55.878 1.00 46.16 84 SER A C 1
ATOM 678 O O . SER A 1 84 ? -3.940 -11.433 55.680 1.00 46.16 84 SER A O 1
ATOM 680 N N . ASN A 1 85 ? -2.153 -10.252 54.939 1.00 48.41 85 ASN A N 1
ATOM 681 C CA . ASN A 1 85 ? -1.826 -10.921 53.678 1.00 48.41 85 ASN A CA 1
ATOM 682 C C . ASN A 1 85 ? -2.697 -10.588 52.461 1.00 48.41 85 ASN A C 1
ATOM 684 O O . ASN A 1 85 ? -3.649 -11.287 52.131 1.00 48.41 85 ASN A O 1
ATOM 688 N N . ASN A 1 86 ? -2.262 -9.573 51.713 1.00 43.03 86 ASN A N 1
ATOM 689 C CA . ASN A 1 86 ? -2.005 -9.769 50.286 1.00 43.03 86 ASN A CA 1
ATOM 690 C C . ASN A 1 86 ? -1.030 -8.702 49.776 1.00 43.03 86 ASN A C 1
ATOM 692 O O . ASN A 1 86 ? -1.394 -7.744 49.096 1.00 43.03 86 ASN A O 1
ATOM 696 N N . ASP A 1 87 ? 0.239 -8.914 50.119 1.00 42.28 87 ASP A N 1
ATOM 697 C CA . ASP A 1 87 ? 1.366 -8.486 49.303 1.00 42.28 87 ASP A CA 1
ATOM 698 C C . ASP A 1 87 ? 1.279 -9.196 47.947 1.00 42.28 87 ASP A C 1
ATOM 700 O O . ASP A 1 87 ? 1.692 -10.343 47.810 1.00 42.28 87 ASP A O 1
ATOM 704 N N . TYR A 1 88 ? 0.751 -8.522 46.929 1.00 40.38 88 TYR A N 1
ATOM 705 C CA . TYR A 1 88 ? 1.099 -8.842 45.547 1.00 40.38 88 TYR A CA 1
ATOM 706 C C . TYR A 1 88 ? 1.422 -7.557 44.799 1.00 40.38 88 TYR A C 1
ATOM 708 O O . TYR A 1 88 ? 0.569 -6.866 44.244 1.00 40.38 88 TYR A O 1
ATOM 716 N N . SER A 1 89 ? 2.720 -7.271 44.825 1.00 47.84 89 SER A N 1
ATOM 717 C CA . SER A 1 89 ? 3.439 -6.419 43.892 1.00 47.84 89 SER A CA 1
ATOM 718 C C . SER A 1 89 ? 3.010 -6.715 42.449 1.00 47.84 89 SER A C 1
ATOM 720 O O . SER A 1 89 ? 3.280 -7.790 41.924 1.00 47.84 89 SER A O 1
ATOM 722 N N . ASN A 1 90 ? 2.349 -5.753 41.808 1.00 43.88 90 ASN A N 1
ATOM 723 C CA . ASN A 1 90 ? 2.378 -5.592 40.356 1.00 43.88 90 ASN A CA 1
ATOM 724 C C . ASN A 1 90 ? 3.039 -4.240 40.068 1.00 43.88 90 ASN A C 1
ATOM 726 O O . ASN A 1 90 ? 2.396 -3.265 39.677 1.00 43.88 90 ASN A O 1
ATOM 730 N N . GLN A 1 91 ? 4.342 -4.175 40.346 1.00 51.72 91 GLN A N 1
ATOM 731 C CA . GLN A 1 91 ? 5.231 -3.266 39.637 1.00 51.72 91 GLN A CA 1
ATOM 732 C C . GLN A 1 91 ? 5.287 -3.741 38.185 1.00 51.72 91 GLN A C 1
ATOM 734 O O . GLN A 1 91 ? 5.793 -4.826 37.937 1.00 51.72 91 GLN A O 1
ATOM 739 N N . ASP A 1 92 ? 4.649 -2.990 37.285 1.00 44.75 92 ASP A N 1
ATOM 740 C CA . ASP A 1 92 ? 5.122 -2.680 35.924 1.00 44.75 92 ASP A CA 1
ATOM 741 C C . ASP A 1 92 ? 3.990 -2.013 35.122 1.00 44.75 92 ASP A C 1
ATOM 743 O O . ASP A 1 92 ? 3.473 -2.531 34.134 1.00 44.75 92 ASP A O 1
ATOM 747 N N . GLN A 1 93 ? 3.589 -0.808 35.539 1.00 49.72 93 GLN A N 1
ATOM 748 C CA . GLN A 1 93 ? 2.955 0.123 34.606 1.00 49.72 93 GLN A CA 1
ATOM 749 C C . GLN A 1 93 ? 4.072 0.832 33.841 1.00 49.72 93 GLN A C 1
ATOM 751 O O . GLN A 1 93 ? 4.680 1.771 34.350 1.00 49.72 93 GLN A O 1
ATOM 756 N N . THR A 1 94 ? 4.352 0.394 32.614 1.00 60.19 94 THR A N 1
ATOM 757 C CA . THR A 1 94 ? 5.047 1.252 31.651 1.00 60.19 94 THR A CA 1
ATOM 758 C C . THR A 1 94 ? 4.043 2.302 31.162 1.00 60.19 94 THR A C 1
ATOM 760 O O . THR A 1 94 ? 3.020 1.939 30.577 1.00 60.19 94 THR A O 1
ATOM 763 N N . PRO A 1 95 ? 4.251 3.607 31.414 1.00 56.47 95 PRO A N 1
ATOM 764 C CA . PRO A 1 95 ? 3.381 4.621 30.841 1.00 56.47 95 PRO A CA 1
ATOM 765 C C . PRO A 1 95 ? 3.633 4.679 29.329 1.00 56.47 95 PRO A C 1
ATOM 767 O O . PRO A 1 95 ? 4.733 4.999 28.883 1.00 56.47 95 PRO A O 1
ATOM 770 N N . LEU A 1 96 ? 2.616 4.356 28.525 1.00 61.69 96 LEU A N 1
ATOM 771 C CA . LEU A 1 96 ? 2.661 4.565 27.078 1.00 61.69 96 LEU A CA 1
ATOM 772 C C . LEU A 1 96 ? 2.639 6.075 26.798 1.00 61.69 96 LEU A C 1
ATOM 774 O O . LEU A 1 96 ? 1.608 6.731 26.945 1.00 61.69 96 LEU A O 1
ATOM 778 N N . GLN A 1 97 ? 3.787 6.626 26.410 1.00 61.16 97 GLN A N 1
ATOM 779 C CA . GLN A 1 97 ? 3.928 8.014 25.980 1.00 61.16 97 GLN A CA 1
ATOM 780 C C . GLN A 1 97 ? 3.466 8.140 24.521 1.00 61.16 97 GLN A C 1
ATOM 782 O O . GLN A 1 97 ? 4.092 7.581 23.622 1.00 61.16 97 GLN A O 1
ATOM 787 N N . LEU A 1 98 ? 2.363 8.857 24.280 1.00 52.22 98 LEU A N 1
ATOM 788 C CA . LEU A 1 98 ? 2.006 9.2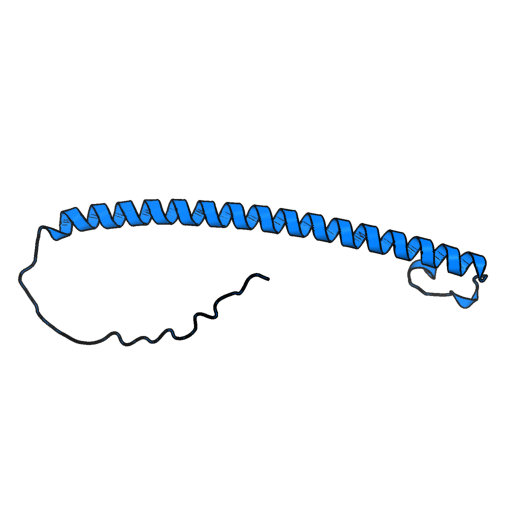98 22.929 1.00 52.22 98 LEU A CA 1
ATOM 789 C C . LEU A 1 98 ? 2.960 10.428 22.513 1.00 52.22 98 LEU A C 1
ATOM 791 O O . LEU A 1 98 ? 3.045 11.440 23.209 1.00 52.22 98 LEU A O 1
ATOM 795 N N . VAL A 1 99 ? 3.649 10.241 21.386 1.00 62.59 99 VAL A N 1
ATOM 796 C CA . VAL A 1 99 ? 4.301 11.304 20.599 1.00 62.59 99 VAL A CA 1
ATOM 797 C C . VAL A 1 99 ? 3.397 11.638 19.423 1.00 62.59 99 VAL A C 1
ATOM 799 O O . VAL A 1 99 ? 2.826 10.678 18.853 1.00 62.59 99 VAL A O 1
#

Foldseek 3Di:
DCQVLVVHPCVPDDPVVNVVSVVVNVVVVVVVVVVVVVVVVVVVVVVVVVVVVVVVVVVVVVVVVVVVVVVVVVDDPPDDDDDDDDPDDPPDDPPDDDD

Secondary structure (DSSP, 8-state):
--TTTTT-SGGGS-HHHHHHHHHHHHHHHHHHHHHHHHHHHHHHHHHHHHHHHHHHHHHHHHHHHHHHHHHHTTS------------------------

Radius of gyration: 30.67 Å; chains: 1; bounding box: 46×23×87 Å

pLDDT: mean 80.44, std 20.75, range [40.38, 98.69]